Protein AF-A0A655A6B7-F1 (afdb_monomer_lite)

Secondary structure (DSSP, 8-state):
-----EEE-HHHHTTGGG-TTHHHHHHHHHTT-EEE-HHHHHHHHHHSSSHHHHHHTT-

Radius of gyration: 12.64 Å; chains: 1; bounding box: 38×20×27 Å

Sequence (59 aa):
MTDQRWLIDKSALVRLTDSPDMEIWSNRIERGLVHITGVTRLEVGFSAECGEIARREFR

Structure (mmCIF, N/CA/C/O backbone):
data_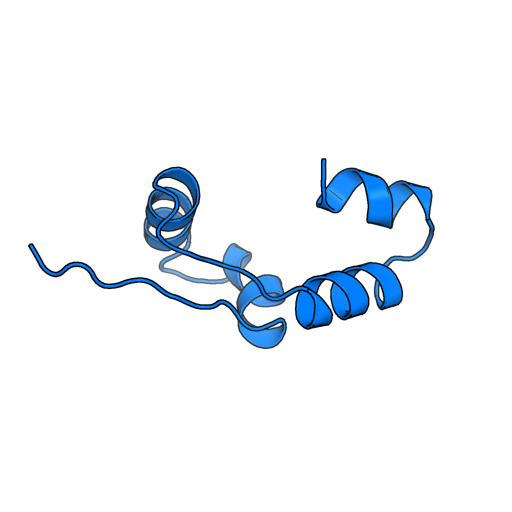AF-A0A655A6B7-F1
#
_entry.id   AF-A0A655A6B7-F1
#
loop_
_atom_site.group_PDB
_atom_site.id
_atom_site.type_symbol
_atom_site.label_atom_id
_atom_site.label_alt_id
_atom_site.label_comp_id
_atom_site.label_asym_id
_atom_site.label_entity_id
_atom_site.label_seq_id
_atom_site.pdbx_PDB_ins_code
_atom_site.Cartn_x
_atom_site.Cartn_y
_atom_site.Cartn_z
_atom_site.occupancy
_atom_site.B_iso_or_equiv
_atom_site.auth_seq_id
_atom_site.auth_comp_id
_atom_site.auth_asym_id
_atom_site.auth_atom_id
_atom_site.pdbx_PDB_model_num
ATOM 1 N N . MET A 1 1 ? -21.989 2.115 10.090 1.00 50.81 1 MET A N 1
ATOM 2 C CA . MET A 1 1 ? -20.512 2.190 10.039 1.00 50.81 1 MET A CA 1
ATOM 3 C C . MET A 1 1 ? -20.168 2.817 8.707 1.00 50.81 1 MET A C 1
ATOM 5 O O . MET A 1 1 ? -20.740 2.390 7.720 1.00 50.81 1 MET A O 1
ATOM 9 N N . THR A 1 2 ? -19.387 3.891 8.677 1.00 59.28 2 THR A N 1
ATOM 10 C CA . THR A 1 2 ? -19.116 4.622 7.433 1.00 59.28 2 THR A CA 1
ATOM 11 C C . THR A 1 2 ? -18.261 3.777 6.486 1.00 59.28 2 THR A C 1
ATOM 13 O O . THR A 1 2 ? -17.244 3.224 6.903 1.00 59.28 2 THR A O 1
ATOM 16 N N . ASP A 1 3 ? -18.657 3.709 5.212 1.00 81.56 3 ASP A N 1
ATOM 17 C CA . ASP A 1 3 ? -17.953 3.036 4.103 1.00 81.56 3 ASP A CA 1
ATOM 18 C C . ASP A 1 3 ? -16.672 3.785 3.679 1.00 81.56 3 ASP A C 1
ATOM 20 O O . ASP A 1 3 ? -16.385 3.976 2.489 1.00 81.56 3 ASP A O 1
ATOM 24 N N . GLN A 1 4 ? -15.917 4.295 4.655 1.00 93.94 4 GLN A N 1
ATOM 25 C CA . GLN A 1 4 ? -14.737 5.100 4.389 1.00 93.94 4 GLN A CA 1
ATOM 26 C C . GLN A 1 4 ? -13.613 4.208 3.865 1.00 93.94 4 GLN A C 1
ATOM 28 O O . GLN A 1 4 ? -13.203 3.238 4.502 1.00 93.94 4 GLN A O 1
ATOM 33 N N . ARG A 1 5 ? -13.130 4.573 2.680 1.00 97.19 5 ARG A N 1
ATOM 34 C CA . ARG A 1 5 ? -12.011 3.948 1.982 1.00 97.19 5 ARG A CA 1
ATOM 35 C C . ARG A 1 5 ? -10.916 4.987 1.799 1.00 97.19 5 ARG A C 1
ATOM 37 O O . ARG A 1 5 ? -11.209 6.176 1.662 1.00 97.19 5 ARG A O 1
ATOM 44 N N . TRP A 1 6 ? -9.672 4.533 1.787 1.00 98.31 6 TRP A N 1
ATOM 45 C CA . TRP A 1 6 ? -8.492 5.377 1.631 1.00 98.31 6 TRP A CA 1
ATOM 46 C C . TRP A 1 6 ? -7.762 5.042 0.337 1.00 98.31 6 TRP A C 1
ATOM 48 O O . TRP A 1 6 ? -7.772 3.902 -0.120 1.00 98.31 6 TRP A O 1
ATOM 58 N N . LEU A 1 7 ? -7.098 6.045 -0.226 1.00 98.38 7 LEU A N 1
ATOM 59 C CA . LEU A 1 7 ? -6.101 5.877 -1.272 1.00 98.38 7 LEU A CA 1
ATOM 60 C C . LEU A 1 7 ? -4.762 6.309 -0.678 1.00 98.38 7 LEU A C 1
ATOM 62 O O . LEU A 1 7 ? -4.609 7.475 -0.319 1.00 98.38 7 LEU A O 1
ATOM 66 N N . ILE A 1 8 ? -3.838 5.368 -0.501 1.00 98.38 8 ILE A N 1
ATOM 67 C CA . ILE A 1 8 ? -2.549 5.653 0.127 1.00 98.38 8 ILE A CA 1
ATOM 68 C C . ILE A 1 8 ? -1.581 6.268 -0.886 1.00 98.38 8 ILE A C 1
ATOM 70 O O . ILE A 1 8 ? -1.417 5.765 -1.997 1.00 98.38 8 ILE A O 1
ATOM 74 N N . ASP A 1 9 ? -0.937 7.357 -0.482 1.00 98.62 9 ASP A N 1
ATOM 75 C CA . ASP A 1 9 ? 0.163 7.973 -1.219 1.00 98.62 9 ASP A CA 1
ATOM 76 C C . ASP A 1 9 ? 1.519 7.369 -0.807 1.00 98.62 9 ASP A C 1
ATOM 78 O O . ASP A 1 9 ? 1.670 6.868 0.314 1.00 98.62 9 ASP A O 1
ATOM 82 N N . LYS A 1 10 ? 2.538 7.475 -1.673 1.00 97.94 10 LYS A N 1
ATOM 83 C CA . LYS A 1 10 ? 3.912 7.021 -1.386 1.00 97.94 10 LYS A CA 1
ATOM 84 C C . LYS A 1 10 ? 4.463 7.614 -0.090 1.00 97.94 10 LYS A C 1
ATOM 86 O O . LYS A 1 10 ? 5.176 6.932 0.648 1.00 97.94 10 LYS A O 1
ATOM 91 N N . SER A 1 11 ? 4.138 8.874 0.200 1.00 98.19 11 SER A N 1
ATOM 92 C CA . SER A 1 11 ? 4.587 9.552 1.416 1.00 98.19 11 SER A CA 1
ATOM 93 C C . SER A 1 11 ? 4.052 8.891 2.692 1.00 98.19 11 SER A C 1
ATOM 95 O O . SER A 1 11 ? 4.785 8.798 3.676 1.00 98.19 11 SER A O 1
ATOM 97 N N . ALA A 1 12 ? 2.816 8.392 2.692 1.00 98.44 12 ALA A N 1
ATOM 98 C CA . ALA A 1 12 ? 2.268 7.652 3.824 1.00 98.44 12 ALA A CA 1
ATOM 99 C C . ALA A 1 12 ? 2.797 6.212 3.851 1.00 98.44 12 ALA A C 1
ATOM 101 O O . ALA A 1 12 ? 3.191 5.739 4.913 1.00 98.44 12 ALA A O 1
ATOM 102 N N . LEU A 1 13 ? 2.879 5.555 2.687 1.00 97.19 13 LEU A N 1
ATOM 103 C CA . LEU A 1 13 ? 3.349 4.172 2.552 1.00 97.19 13 LEU A CA 1
ATOM 104 C C . LEU A 1 13 ? 4.717 3.953 3.215 1.00 97.19 13 LEU A C 1
ATOM 106 O O . LEU A 1 13 ? 4.872 3.025 4.001 1.00 97.19 13 LEU A O 1
ATOM 110 N N . VAL A 1 14 ? 5.684 4.842 2.965 1.00 97.19 14 VAL A N 1
ATOM 111 C CA . VAL A 1 14 ? 7.045 4.728 3.527 1.00 97.19 14 VAL A CA 1
ATOM 112 C C . VAL A 1 14 ? 7.119 5.015 5.034 1.00 97.19 14 VAL A C 1
ATOM 114 O O . VAL A 1 14 ? 8.107 4.675 5.670 1.00 97.19 14 VAL A O 1
ATOM 117 N N . ARG A 1 1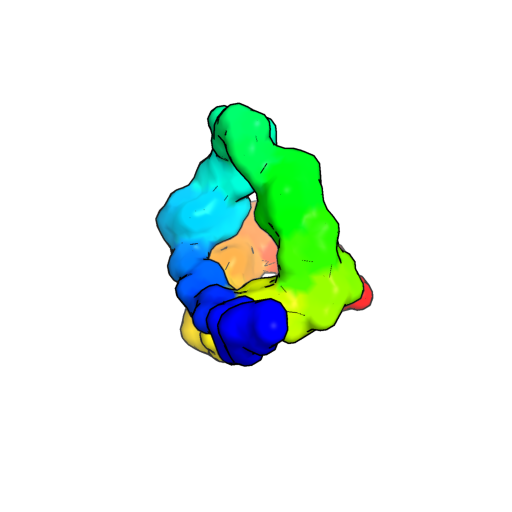5 ? 6.088 5.638 5.619 1.00 98.19 15 ARG A N 1
ATOM 118 C CA . ARG A 1 15 ? 6.049 6.035 7.039 1.00 98.19 15 ARG A CA 1
ATOM 119 C C . ARG A 1 15 ? 5.149 5.150 7.896 1.00 98.19 15 ARG A C 1
ATOM 121 O O . ARG A 1 15 ? 5.061 5.373 9.099 1.00 98.19 15 ARG A O 1
ATOM 128 N N . LEU A 1 16 ? 4.465 4.165 7.307 1.00 97.25 16 LEU A N 1
ATOM 129 C CA . LEU A 1 16 ? 3.510 3.321 8.030 1.00 97.25 16 LEU A CA 1
ATOM 130 C C . LEU A 1 16 ? 4.138 2.624 9.241 1.00 97.25 16 LEU A C 1
ATOM 132 O O . LEU A 1 16 ? 3.506 2.567 10.292 1.00 97.25 16 LEU A O 1
ATOM 136 N N . THR A 1 17 ? 5.378 2.140 9.112 1.00 96.69 17 THR A N 1
ATOM 137 C CA . THR A 1 17 ? 6.055 1.411 10.197 1.00 96.69 17 THR A CA 1
ATOM 138 C C . THR A 1 17 ? 6.398 2.293 11.400 1.00 96.69 17 THR A C 1
ATOM 140 O O . THR A 1 17 ? 6.531 1.775 12.503 1.00 96.69 17 THR A O 1
ATOM 143 N N . ASP A 1 18 ? 6.506 3.608 11.192 1.00 98.19 18 ASP A N 1
ATOM 144 C CA . ASP A 1 18 ? 6.824 4.592 12.232 1.00 98.19 18 ASP A CA 1
ATOM 145 C C . ASP A 1 18 ? 5.557 5.222 12.836 1.00 98.19 18 ASP A C 1
ATOM 147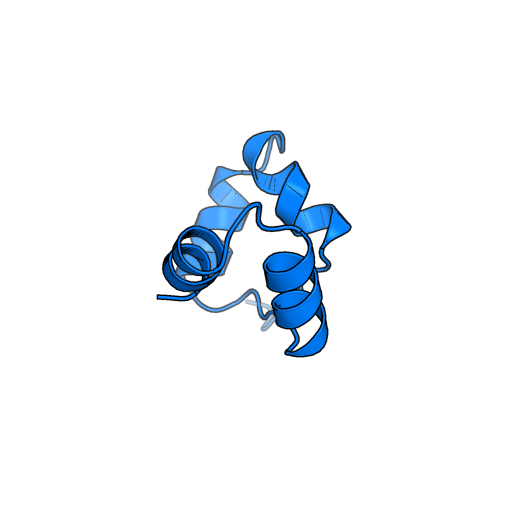 O O . ASP A 1 18 ? 5.630 6.066 13.731 1.00 98.19 18 ASP A O 1
ATOM 151 N N . SER A 1 19 ? 4.374 4.863 12.325 1.00 98.19 19 SER A N 1
ATOM 152 C CA . SER A 1 19 ? 3.113 5.433 12.784 1.00 98.19 19 SER A CA 1
ATOM 153 C C . SER A 1 19 ? 2.714 4.855 14.147 1.00 98.19 19 SER A C 1
ATOM 155 O O . SER A 1 19 ? 2.683 3.632 14.297 1.00 98.19 19 SER A O 1
ATOM 157 N N . PRO A 1 20 ? 2.290 5.686 15.121 1.00 98.44 20 PRO A N 1
ATOM 158 C CA . PRO A 1 20 ? 1.679 5.176 16.351 1.00 98.44 20 PRO A CA 1
ATOM 159 C C . PRO A 1 20 ? 0.375 4.404 16.079 1.00 98.44 20 PRO A C 1
ATOM 161 O O . PRO A 1 20 ? -0.030 3.584 16.896 1.00 98.44 20 PRO A O 1
ATOM 164 N N . ASP A 1 21 ? -0.249 4.618 14.915 1.00 98.38 21 ASP A N 1
ATOM 165 C CA . ASP A 1 21 ? -1.483 3.956 14.481 1.00 98.38 21 ASP A CA 1
ATOM 166 C C . ASP A 1 21 ? -1.221 2.748 13.556 1.00 98.38 21 ASP A C 1
ATOM 168 O O . ASP A 1 21 ? -2.121 2.318 12.828 1.00 98.38 21 ASP A O 1
ATOM 172 N N . MET A 1 22 ? 0.004 2.203 13.530 1.00 98.06 22 MET A N 1
ATOM 173 C CA . MET A 1 22 ? 0.414 1.130 12.607 1.00 98.06 22 MET A CA 1
ATOM 174 C C . MET A 1 22 ? -0.550 -0.068 12.617 1.00 98.06 22 MET A C 1
ATOM 176 O O . MET A 1 22 ? -0.940 -0.557 11.554 1.00 98.06 22 MET A O 1
ATOM 180 N N . GLU A 1 23 ? -1.006 -0.501 13.794 1.00 98.06 23 GLU A N 1
ATOM 181 C CA . GLU A 1 23 ? -1.936 -1.631 13.928 1.00 98.06 23 GLU A CA 1
ATOM 182 C C . GLU A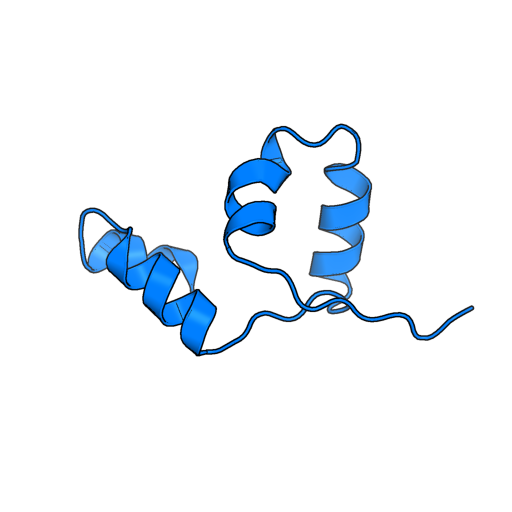 1 23 ? -3.318 -1.322 13.321 1.00 98.06 23 GLU A C 1
ATOM 184 O O . GLU A 1 23 ? -3.907 -2.151 12.624 1.00 98.06 23 GLU A O 1
ATOM 189 N N . ILE A 1 24 ? -3.813 -0.091 13.496 1.00 97.75 24 ILE A N 1
ATOM 190 C CA . ILE A 1 24 ? -5.091 0.359 12.922 1.00 97.75 24 ILE A CA 1
ATOM 191 C C . ILE A 1 24 ? -5.011 0.355 11.394 1.00 97.75 24 ILE A C 1
ATOM 193 O O . ILE A 1 24 ? -5.945 -0.087 10.716 1.00 97.75 24 ILE A O 1
ATOM 197 N N . TRP A 1 25 ? -3.908 0.856 10.836 1.00 97.94 25 TRP A N 1
ATOM 198 C CA . TRP A 1 25 ? -3.702 0.869 9.391 1.00 97.94 25 TRP A CA 1
ATOM 199 C C . TRP A 1 25 ? -3.520 -0.536 8.826 1.00 97.94 25 TRP A C 1
ATOM 201 O O . TRP A 1 25 ? -4.119 -0.832 7.792 1.00 97.94 25 TRP A O 1
ATOM 211 N N . SER A 1 26 ? -2.812 -1.417 9.534 1.00 97.50 26 SER A N 1
ATOM 212 C CA . SER A 1 26 ? -2.667 -2.829 9.163 1.00 97.50 26 SER A CA 1
ATOM 213 C C . SER A 1 26 ? -4.027 -3.520 9.073 1.00 97.50 26 SER A C 1
ATOM 215 O O . SER A 1 26 ? -4.366 -4.069 8.027 1.00 97.50 26 SER A O 1
ATOM 217 N N . ASN A 1 27 ? -4.887 -3.360 10.086 1.00 97.38 27 ASN A N 1
ATOM 218 C CA . ASN A 1 27 ? -6.242 -3.917 10.055 1.00 97.38 27 ASN A CA 1
ATOM 219 C C . ASN A 1 27 ? -7.083 -3.382 8.880 1.00 97.38 27 ASN A C 1
ATOM 221 O O . ASN A 1 27 ? -7.860 -4.114 8.266 1.00 97.38 27 ASN A O 1
ATOM 225 N N . ARG A 1 28 ? -6.950 -2.094 8.538 1.00 97.25 28 ARG A N 1
ATOM 226 C CA . ARG A 1 28 ? -7.658 -1.501 7.388 1.00 97.25 28 ARG A CA 1
ATOM 227 C C . ARG A 1 28 ? -7.145 -2.045 6.054 1.00 97.25 28 ARG A C 1
ATOM 229 O O . ARG A 1 28 ? -7.959 -2.257 5.155 1.00 97.25 28 ARG A O 1
ATOM 236 N N . ILE A 1 29 ? -5.835 -2.262 5.929 1.00 96.62 29 ILE A N 1
ATOM 237 C CA . ILE A 1 29 ? -5.205 -2.863 4.746 1.00 96.62 29 ILE A CA 1
ATOM 238 C C . ILE A 1 29 ? -5.687 -4.308 4.578 1.00 96.62 29 ILE A C 1
ATOM 240 O O . ILE A 1 29 ? -6.186 -4.650 3.509 1.00 96.62 29 ILE A O 1
ATOM 244 N N . GLU A 1 30 ? -5.649 -5.118 5.639 1.00 97.00 30 GLU A N 1
ATOM 245 C CA . GLU A 1 30 ? -6.130 -6.511 5.639 1.00 97.00 30 GLU A CA 1
ATOM 246 C C . GLU A 1 30 ? -7.611 -6.624 5.253 1.00 97.00 30 GLU A C 1
ATOM 248 O O . GLU A 1 30 ? -8.023 -7.562 4.573 1.00 97.00 30 GLU A O 1
ATOM 253 N N . ARG A 1 31 ? -8.423 -5.632 5.637 1.00 96.56 31 ARG A N 1
ATOM 254 C CA . ARG A 1 31 ? -9.847 -5.542 5.276 1.00 96.56 31 ARG A CA 1
ATOM 255 C C . ARG A 1 31 ? -10.105 -4.972 3.876 1.00 96.56 31 ARG A C 1
ATOM 257 O O . ARG A 1 31 ? -11.266 -4.798 3.509 1.00 96.56 31 ARG A O 1
ATOM 264 N N . GLY A 1 32 ? -9.064 -4.642 3.112 1.00 96.12 32 GLY A N 1
ATOM 265 C CA . GLY A 1 32 ? -9.184 -4.092 1.760 1.00 96.12 32 GLY A CA 1
ATOM 266 C C . GLY A 1 32 ? -9.743 -2.666 1.702 1.00 96.12 32 GLY A C 1
ATOM 267 O O . GLY A 1 32 ? -10.291 -2.266 0.678 1.00 96.12 32 GLY A O 1
ATOM 268 N N . LEU A 1 33 ? -9.635 -1.891 2.787 1.00 97.38 33 LEU A N 1
ATOM 269 C CA . LEU A 1 33 ? -10.147 -0.513 2.856 1.00 97.38 33 LEU A CA 1
ATOM 270 C C . LEU A 1 33 ? -9.139 0.534 2.365 1.00 97.38 33 LEU A C 1
ATOM 272 O O . LEU A 1 33 ? -9.489 1.708 2.235 1.00 97.38 33 LEU A O 1
ATOM 276 N N . VAL A 1 34 ? -7.892 0.130 2.115 1.00 97.69 34 VAL A N 1
ATOM 277 C CA . VAL A 1 34 ? -6.808 1.001 1.652 1.00 97.69 34 VAL A CA 1
ATOM 278 C C . VAL A 1 34 ? -6.378 0.555 0.259 1.00 97.69 34 VAL A C 1
ATOM 280 O O . VAL A 1 34 ? -5.865 -0.544 0.074 1.00 97.69 34 VAL A O 1
ATOM 283 N N . HIS A 1 35 ? -6.599 1.415 -0.727 1.00 97.81 35 HIS A N 1
ATOM 284 C CA . HIS A 1 35 ? -6.215 1.197 -2.116 1.00 97.81 35 HIS A CA 1
ATOM 285 C C . HIS A 1 35 ? -4.887 1.899 -2.427 1.00 97.81 35 HIS A C 1
ATOM 287 O O . HIS A 1 35 ? -4.504 2.847 -1.744 1.00 97.81 35 HIS A O 1
ATOM 293 N N . ILE A 1 36 ? -4.224 1.479 -3.506 1.00 97.94 36 ILE A N 1
ATOM 294 C CA . ILE A 1 36 ? -3.010 2.100 -4.055 1.00 97.94 36 ILE A CA 1
ATOM 295 C C . ILE A 1 36 ? -3.185 2.324 -5.562 1.00 97.94 36 ILE A C 1
ATOM 297 O O . ILE A 1 36 ? -3.802 1.504 -6.247 1.00 97.94 36 ILE A O 1
ATOM 301 N N . THR A 1 37 ? -2.668 3.431 -6.101 1.00 98.38 37 THR A N 1
ATOM 302 C CA . THR A 1 37 ? -2.750 3.699 -7.548 1.00 98.38 37 THR A CA 1
ATOM 303 C C . THR A 1 37 ? -1.698 2.913 -8.333 1.00 98.38 37 THR A C 1
ATOM 305 O O . THR A 1 37 ? -0.643 2.564 -7.806 1.00 98.38 37 THR A O 1
ATOM 308 N N . GLY A 1 38 ? -1.932 2.699 -9.632 1.00 97.25 38 GLY A N 1
ATOM 309 C CA . GLY A 1 38 ? -0.904 2.157 -10.528 1.00 97.25 38 GLY A CA 1
ATOM 310 C C . GLY A 1 38 ? 0.348 3.039 -10.620 1.00 97.25 38 GLY A C 1
ATOM 311 O O . GLY A 1 38 ? 1.452 2.512 -10.702 1.00 97.25 38 GLY A O 1
ATOM 312 N N . VAL A 1 39 ? 0.198 4.367 -10.534 1.00 98.19 39 VAL A N 1
ATOM 313 C CA . VAL A 1 39 ? 1.331 5.310 -10.548 1.00 98.19 39 VAL A CA 1
ATOM 314 C C . VAL A 1 39 ? 2.191 5.131 -9.301 1.00 98.19 39 VAL A C 1
ATOM 316 O O . VAL A 1 39 ? 3.394 4.940 -9.422 1.00 98.19 39 VAL A O 1
ATOM 319 N N . THR A 1 40 ? 1.583 5.057 -8.117 1.00 97.50 40 THR A N 1
ATOM 320 C CA . THR A 1 40 ? 2.311 4.801 -6.865 1.00 97.50 40 THR A CA 1
ATOM 321 C C . THR A 1 40 ? 3.029 3.448 -6.898 1.00 97.50 40 THR A C 1
ATOM 323 O O . THR A 1 40 ? 4.141 3.321 -6.389 1.00 97.50 40 THR A O 1
ATOM 326 N N . ARG A 1 41 ? 2.459 2.437 -7.574 1.00 96.31 41 ARG A N 1
ATOM 327 C CA . ARG A 1 41 ? 3.159 1.162 -7.804 1.00 96.31 41 ARG A CA 1
ATOM 328 C C . ARG A 1 41 ? 4.414 1.327 -8.673 1.00 96.31 41 ARG A C 1
ATOM 330 O O . ARG A 1 41 ? 5.428 0.691 -8.394 1.00 96.31 41 ARG A O 1
ATOM 337 N N . LEU A 1 42 ? 4.373 2.182 -9.698 1.00 96.19 42 LEU A N 1
ATOM 338 C CA . LEU A 1 42 ? 5.552 2.502 -10.513 1.00 96.19 42 LEU A CA 1
ATOM 339 C C . LEU A 1 42 ? 6.618 3.247 -9.703 1.00 96.19 42 LEU A C 1
ATOM 341 O O . LEU A 1 42 ? 7.798 2.951 -9.852 1.00 96.19 42 LEU A O 1
ATOM 345 N N . GLU A 1 43 ? 6.227 4.161 -8.815 1.00 97.06 43 GLU A N 1
ATOM 346 C CA . GLU A 1 43 ? 7.175 4.883 -7.958 1.00 97.06 43 GLU A CA 1
ATOM 347 C C . GLU A 1 43 ? 7.902 3.960 -6.970 1.00 97.06 43 GLU A C 1
ATOM 349 O O . GLU A 1 43 ? 9.097 4.132 -6.724 1.00 97.06 43 GLU A O 1
ATOM 354 N N . VAL A 1 44 ? 7.201 2.972 -6.404 1.00 95.62 44 VAL A N 1
ATOM 355 C CA . VAL A 1 44 ? 7.810 1.921 -5.570 1.00 95.62 44 VAL A CA 1
ATOM 356 C C . VAL A 1 44 ? 8.794 1.095 -6.398 1.00 95.62 44 VAL A C 1
ATOM 358 O O . VAL A 1 44 ? 9.921 0.887 -5.961 1.00 95.62 44 VAL A O 1
ATOM 361 N N . GLY A 1 45 ? 8.418 0.699 -7.619 1.00 95.25 45 GLY A N 1
ATOM 362 C CA . GLY A 1 45 ? 9.319 -0.007 -8.533 1.00 95.25 45 GLY A CA 1
ATOM 363 C C . GLY A 1 45 ? 10.563 0.807 -8.906 1.00 95.25 45 GLY A C 1
ATOM 364 O O . GLY A 1 45 ? 11.656 0.255 -8.941 1.00 95.25 45 GLY A O 1
ATOM 365 N N . PHE A 1 46 ? 10.412 2.116 -9.126 1.00 95.38 46 PHE A N 1
ATOM 366 C CA . PHE A 1 46 ? 11.525 3.039 -9.374 1.00 95.38 46 PHE A CA 1
ATOM 367 C C . PHE A 1 46 ? 12.443 3.198 -8.155 1.00 95.38 46 PHE A C 1
ATOM 369 O O . PHE A 1 46 ? 13.643 3.391 -8.312 1.00 95.38 46 PHE A O 1
ATOM 376 N N . SER A 1 47 ? 11.887 3.120 -6.943 1.00 95.50 47 SER A N 1
ATOM 377 C CA . SER A 1 47 ? 12.649 3.271 -5.695 1.00 95.50 47 SER A CA 1
ATOM 378 C C . SER A 1 47 ? 13.375 1.987 -5.268 1.00 95.50 47 SER A C 1
ATOM 380 O O . SER A 1 47 ? 14.158 2.029 -4.325 1.00 95.50 47 SER A O 1
ATOM 382 N N . ALA A 1 48 ? 13.095 0.845 -5.899 1.00 95.50 48 ALA A N 1
ATOM 383 C CA . ALA A 1 48 ? 13.706 -0.430 -5.547 1.00 95.50 48 ALA A CA 1
ATOM 384 C C . ALA A 1 48 ? 15.131 -0.549 -6.110 1.00 95.50 48 ALA A C 1
ATOM 386 O O . ALA A 1 48 ? 15.379 -0.242 -7.272 1.00 95.50 48 ALA A O 1
ATOM 387 N N . GLU A 1 49 ? 16.046 -1.104 -5.312 1.00 95.31 49 GLU A N 1
ATOM 388 C CA . GLU A 1 49 ? 17.455 -1.300 -5.695 1.00 95.31 49 GLU A CA 1
ATOM 389 C C . GLU A 1 49 ? 17.634 -2.264 -6.882 1.00 95.31 49 GLU A C 1
ATOM 3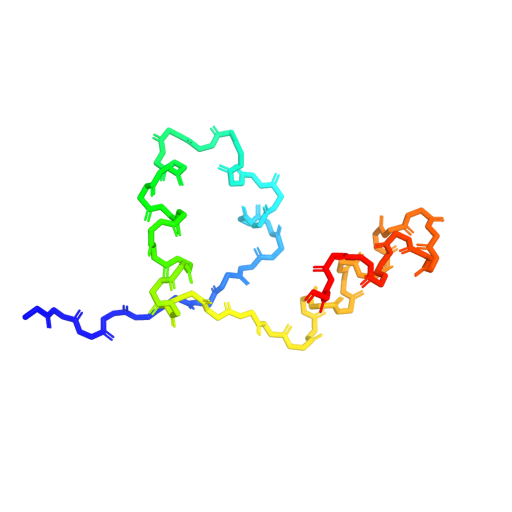91 O O . GLU A 1 49 ? 18.593 -2.172 -7.647 1.00 95.31 49 GLU A O 1
ATOM 396 N N . CYS A 1 50 ? 16.717 -3.224 -7.052 1.00 94.94 50 CYS A N 1
ATOM 397 C CA . CYS A 1 50 ? 16.728 -4.130 -8.196 1.00 94.94 50 CYS A CA 1
ATOM 398 C C . CYS A 1 50 ? 15.335 -4.684 -8.522 1.00 94.94 50 CYS A C 1
ATOM 400 O O . CYS A 1 50 ? 14.416 -4.682 -7.698 1.00 94.94 50 CYS A O 1
ATOM 402 N N . GLY A 1 51 ? 15.192 -5.231 -9.733 1.00 91.69 51 GLY A N 1
ATOM 403 C CA . GLY A 1 51 ? 13.920 -5.783 -10.206 1.00 91.69 51 GLY A CA 1
ATOM 404 C C . GLY A 1 51 ? 13.400 -6.974 -9.392 1.00 91.69 51 GLY A C 1
ATOM 405 O O . GLY A 1 51 ? 12.189 -7.174 -9.330 1.00 91.69 51 GLY A O 1
ATOM 406 N N . GLU A 1 52 ? 14.280 -7.751 -8.750 1.00 94.69 52 GLU A N 1
ATOM 407 C CA . GLU A 1 52 ? 13.861 -8.833 -7.844 1.00 94.69 52 GLU A CA 1
ATOM 408 C C . GLU A 1 52 ? 13.189 -8.288 -6.581 1.00 94.69 52 GLU A C 1
ATOM 410 O O . GLU A 1 52 ? 12.165 -8.823 -6.160 1.00 94.69 52 GLU A O 1
ATOM 415 N N . ILE A 1 53 ? 13.720 -7.202 -6.006 1.00 92.12 53 ILE A N 1
ATOM 416 C CA . ILE A 1 53 ? 13.115 -6.534 -4.848 1.00 92.12 53 ILE A CA 1
ATOM 417 C C . ILE A 1 53 ? 11.757 -5.956 -5.252 1.00 92.12 53 ILE A C 1
ATOM 419 O O . ILE A 1 53 ? 10.751 -6.306 -4.645 1.00 92.12 53 ILE A O 1
ATOM 423 N N . ALA A 1 54 ? 11.693 -5.197 -6.353 1.00 89.25 54 ALA A N 1
ATOM 424 C CA . ALA A 1 54 ? 10.437 -4.618 -6.840 1.00 89.25 54 ALA A CA 1
ATOM 425 C C . ALA A 1 54 ? 9.329 -5.665 -7.063 1.00 89.25 54 ALA A C 1
ATOM 427 O O . ALA A 1 54 ? 8.159 -5.398 -6.804 1.00 89.25 54 ALA A O 1
ATOM 428 N N . ARG A 1 55 ? 9.677 -6.868 -7.541 1.00 88.25 55 ARG A N 1
ATOM 429 C CA . ARG A 1 55 ? 8.712 -7.963 -7.731 1.00 88.25 55 ARG A CA 1
ATOM 430 C C . ARG A 1 55 ? 8.175 -8.534 -6.421 1.00 88.25 55 ARG A C 1
ATOM 432 O O . ARG A 1 55 ? 7.021 -8.953 -6.402 1.00 88.25 55 ARG A O 1
ATOM 439 N N . ARG A 1 56 ? 8.994 -8.596 -5.366 1.00 88.12 56 ARG A N 1
ATOM 440 C CA . ARG A 1 56 ? 8.583 -9.123 -4.054 1.00 88.12 56 ARG A CA 1
ATOM 441 C C . ARG A 1 56 ? 7.571 -8.213 -3.364 1.00 88.12 56 ARG A C 1
ATOM 443 O O . ARG A 1 56 ? 6.632 -8.731 -2.784 1.00 88.12 56 ARG A O 1
ATOM 450 N N . GLU A 1 57 ? 7.706 -6.897 -3.510 1.00 81.38 57 GLU A N 1
ATOM 451 C CA . GLU A 1 57 ? 6.807 -5.906 -2.888 1.00 81.38 57 GLU A CA 1
ATOM 452 C C . GLU A 1 57 ? 5.365 -5.917 -3.445 1.00 81.38 57 GLU A C 1
ATOM 454 O O . GLU A 1 57 ? 4.470 -5.299 -2.874 1.00 81.38 57 GLU A O 1
ATOM 459 N N . PHE A 1 58 ? 5.116 -6.593 -4.575 1.00 74.56 58 PHE A N 1
ATOM 460 C CA . PHE A 1 58 ? 3.803 -6.635 -5.241 1.00 74.56 58 PHE A CA 1
ATOM 461 C C . PHE A 1 58 ? 3.214 -8.035 -5.416 1.00 74.56 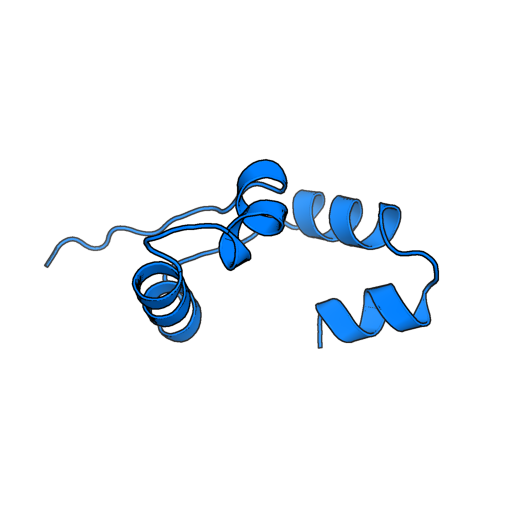58 PHE A C 1
ATOM 463 O O . PHE A 1 58 ? 2.222 -8.177 -6.141 1.00 74.56 58 PHE A O 1
ATOM 470 N N . ARG A 1 59 ? 3.838 -9.055 -4.829 1.00 67.69 59 ARG A N 1
ATOM 471 C CA . ARG A 1 59 ? 3.363 -10.438 -4.881 1.00 67.69 59 ARG A CA 1
ATOM 472 C C . ARG A 1 59 ? 2.648 -10.788 -3.584 1.00 67.69 59 ARG A C 1
ATOM 474 O O . ARG A 1 59 ? 1.586 -11.433 -3.703 1.00 67.69 59 ARG A O 1
#

Foldseek 3Di:
DDLQAEEDALVCVVCLVVDPCNVVVVVCVVVVRYHYDPVRLVVLCVPDPDPVRSVVVPD

Organism: Mycobacterium tuberculosis (NCBI:txid1773)

pLDDT: mean 93.69, std 9.29, range [50.81, 98.62]